Protein AF-A0A4R4S9S2-F1 (afdb_monomer)

Structure (mmCIF, N/CA/C/O backbone):
data_AF-A0A4R4S9S2-F1
#
_entry.id   AF-A0A4R4S9S2-F1
#
loop_
_atom_site.group_PDB
_atom_site.id
_atom_site.type_symbol
_atom_site.label_atom_id
_atom_site.label_alt_id
_atom_site.label_comp_id
_atom_site.label_asym_id
_atom_site.label_entity_id
_atom_site.label_seq_id
_atom_site.pdbx_PDB_ins_code
_atom_site.Cartn_x
_atom_site.Cartn_y
_atom_site.Cartn_z
_atom_site.occupancy
_atom_site.B_iso_or_equiv
_atom_site.auth_seq_id
_atom_site.auth_comp_id
_atom_site.auth_asym_id
_atom_site.auth_atom_id
_atom_site.pdbx_PDB_model_num
ATOM 1 N N . MET A 1 1 ? 2.150 -23.107 18.347 1.00 37.66 1 MET A N 1
ATOM 2 C CA . MET A 1 1 ? 2.829 -23.034 17.035 1.00 37.66 1 MET A CA 1
ATOM 3 C C . MET A 1 1 ? 1.887 -22.387 16.028 1.00 37.66 1 MET A C 1
ATOM 5 O O . MET A 1 1 ? 1.070 -23.082 15.442 1.00 37.66 1 MET A O 1
ATOM 9 N N . VAL A 1 2 ? 1.954 -21.067 15.850 1.00 45.25 2 VAL A N 1
ATOM 10 C CA . VAL A 1 2 ? 1.343 -20.416 14.682 1.00 45.25 2 VAL A CA 1
ATOM 11 C C . VAL A 1 2 ? 2.419 -20.425 13.602 1.00 45.25 2 VAL A C 1
ATOM 13 O O . VAL A 1 2 ? 3.449 -19.776 13.760 1.00 45.25 2 VAL A O 1
ATOM 16 N N . ARG A 1 3 ? 2.239 -21.234 12.553 1.00 39.38 3 ARG A N 1
ATOM 17 C CA . ARG A 1 3 ? 3.082 -21.154 11.354 1.00 39.38 3 ARG A CA 1
ATOM 18 C C . ARG A 1 3 ? 2.840 -19.778 10.733 1.00 39.38 3 ARG A C 1
ATOM 20 O O . ARG A 1 3 ? 1.755 -19.541 10.211 1.00 39.38 3 ARG A O 1
ATOM 27 N N . ALA A 1 4 ? 3.833 -18.894 10.788 1.00 48.50 4 ALA A N 1
ATOM 28 C CA . ALA A 1 4 ? 3.890 -17.752 9.887 1.00 48.50 4 ALA A CA 1
ATOM 29 C C . ALA A 1 4 ? 3.935 -18.321 8.461 1.00 48.50 4 ALA A C 1
ATOM 31 O O . ALA A 1 4 ? 4.903 -18.975 8.071 1.00 48.50 4 ALA A O 1
ATOM 32 N N . MET A 1 5 ? 2.830 -18.193 7.727 1.00 48.97 5 MET A N 1
ATOM 33 C CA . MET A 1 5 ? 2.786 -18.509 6.302 1.00 48.97 5 MET A CA 1
ATOM 34 C C . MET A 1 5 ? 3.803 -17.586 5.629 1.00 48.97 5 MET A C 1
ATOM 36 O O . MET A 1 5 ? 3.723 -16.373 5.797 1.00 48.97 5 MET A O 1
ATOM 40 N N . GLY A 1 6 ? 4.815 -18.190 5.005 1.00 46.94 6 GLY A N 1
ATOM 41 C CA . GLY A 1 6 ? 6.116 -17.573 4.763 1.00 46.94 6 GLY A CA 1
ATOM 42 C C . GLY A 1 6 ? 6.059 -16.192 4.121 1.00 46.94 6 GLY A C 1
ATOM 43 O O . GLY A 1 6 ? 5.407 -15.989 3.096 1.00 46.94 6 GLY A O 1
ATOM 44 N N . GLU A 1 7 ? 6.815 -15.262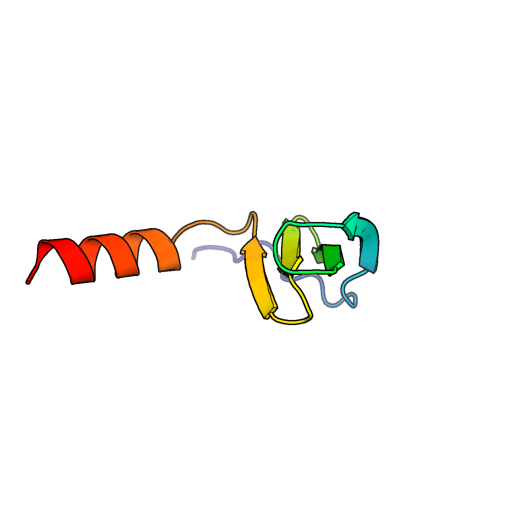 4.700 1.00 55.81 7 GLU A N 1
ATOM 45 C CA . GLU A 1 7 ? 7.296 -14.101 3.966 1.00 55.81 7 GLU A CA 1
ATOM 46 C C . GLU A 1 7 ? 8.032 -14.627 2.732 1.00 55.81 7 GLU A C 1
ATOM 48 O O . GLU A 1 7 ? 9.016 -15.361 2.832 1.00 55.81 7 GLU A O 1
ATOM 53 N N . SER A 1 8 ? 7.502 -14.329 1.548 1.00 58.25 8 SER A N 1
ATOM 54 C CA . SER A 1 8 ? 8.222 -14.624 0.320 1.00 58.25 8 SER A CA 1
ATOM 55 C C . SER A 1 8 ? 9.497 -13.787 0.328 1.00 58.25 8 SER A C 1
ATOM 57 O O . SER A 1 8 ? 9.427 -12.564 0.359 1.00 58.25 8 SER A O 1
ATOM 59 N N . THR A 1 9 ? 10.655 -14.441 0.284 1.00 62.94 9 THR A N 1
ATOM 60 C CA . THR A 1 9 ? 11.977 -13.806 0.151 1.00 62.94 9 THR A CA 1
ATOM 61 C C . THR A 1 9 ? 12.182 -13.125 -1.205 1.00 62.94 9 THR A C 1
ATOM 63 O O . THR A 1 9 ? 13.224 -12.516 -1.438 1.00 62.94 9 THR A O 1
ATOM 66 N N . ALA A 1 10 ? 11.215 -13.236 -2.120 1.00 76.50 10 ALA A N 1
ATOM 67 C CA . ALA A 1 10 ? 11.248 -12.542 -3.394 1.00 76.50 10 ALA A CA 1
ATOM 68 C C . ALA A 1 10 ? 11.017 -11.039 -3.191 1.00 76.50 10 ALA A C 1
ATOM 70 O O . ALA A 1 10 ? 10.118 -10.624 -2.456 1.00 76.50 10 ALA A O 1
ATOM 71 N N . ALA A 1 11 ? 11.817 -10.226 -3.881 1.00 88.69 11 ALA A N 1
ATOM 72 C CA . ALA A 1 11 ? 11.647 -8.781 -3.880 1.00 88.69 11 ALA A CA 1
ATOM 73 C C . ALA A 1 11 ? 10.224 -8.396 -4.347 1.00 88.69 11 ALA A C 1
ATOM 75 O O . ALA A 1 11 ? 9.697 -9.028 -5.269 1.00 88.69 11 ALA A O 1
ATOM 76 N N . PRO A 1 12 ? 9.595 -7.368 -3.744 1.00 93.75 12 PRO A N 1
ATOM 77 C CA . PRO A 1 12 ? 8.290 -6.885 -4.180 1.00 93.75 12 PRO A CA 1
ATOM 78 C C . PRO A 1 12 ? 8.291 -6.474 -5.657 1.00 93.75 12 PRO A C 1
ATOM 80 O O . PRO A 1 12 ? 9.220 -5.816 -6.125 1.00 93.75 12 PRO A O 1
ATOM 83 N N . VAL A 1 13 ? 7.224 -6.817 -6.378 1.00 96.50 13 VAL A N 1
ATOM 84 C CA . VAL A 1 13 ? 7.069 -6.520 -7.810 1.00 96.50 13 VAL A CA 1
ATOM 85 C C . VAL A 1 13 ? 5.992 -5.460 -7.997 1.00 96.50 13 VAL A C 1
ATOM 87 O O . VAL A 1 13 ? 4.897 -5.593 -7.451 1.00 96.50 13 VAL A O 1
ATOM 90 N N . VAL A 1 14 ? 6.282 -4.415 -8.773 1.00 97.19 14 VAL A N 1
ATOM 91 C CA . VAL A 1 14 ? 5.272 -3.419 -9.157 1.00 97.19 14 VAL A CA 1
ATOM 92 C C . VAL A 1 14 ? 4.255 -4.078 -10.085 1.00 97.19 14 VAL A C 1
ATOM 94 O O . VAL A 1 14 ? 4.624 -4.651 -11.106 1.00 97.19 14 VAL A O 1
ATOM 97 N N . VAL A 1 15 ? 2.986 -4.007 -9.698 1.00 97.62 15 VAL A N 1
ATOM 98 C CA . VAL A 1 15 ? 1.846 -4.539 -10.452 1.00 97.62 15 VAL A CA 1
ATOM 99 C C . VAL A 1 15 ? 1.269 -3.458 -11.350 1.00 97.62 15 VAL A C 1
ATOM 101 O O . VAL A 1 15 ? 1.000 -3.726 -12.515 1.00 97.62 15 VAL A O 1
ATOM 104 N N . ASP A 1 16 ? 1.088 -2.253 -10.807 1.00 97.88 16 ASP A N 1
ATOM 105 C CA . ASP A 1 16 ? 0.496 -1.137 -11.536 1.00 97.88 16 ASP A CA 1
ATOM 106 C C . ASP A 1 16 ? 0.921 0.218 -10.949 1.00 97.88 16 ASP A C 1
ATOM 108 O O . ASP A 1 16 ? 1.358 0.304 -9.791 1.00 97.88 16 ASP A O 1
ATOM 112 N N . ARG A 1 17 ? 0.790 1.272 -11.756 1.00 98.25 17 ARG A N 1
ATOM 113 C CA . ARG A 1 17 ? 1.026 2.670 -11.383 1.00 98.25 17 ARG A CA 1
ATOM 114 C C . ARG A 1 17 ? -0.131 3.537 -11.860 1.00 98.25 17 ARG A C 1
ATOM 116 O O . ARG A 1 17 ? -0.594 3.401 -12.986 1.00 98.25 17 ARG A O 1
ATOM 123 N N . GLY A 1 18 ? -0.546 4.485 -11.029 1.00 96.50 18 GLY A N 1
ATOM 124 C CA . GLY A 1 18 ? -1.616 5.419 -11.360 1.00 96.50 18 GLY A CA 1
ATOM 125 C C . GLY A 1 18 ? -1.452 6.767 -10.676 1.00 96.50 18 GLY A C 1
ATOM 126 O O . GLY A 1 18 ? -0.558 6.967 -9.858 1.00 96.50 18 GLY A O 1
ATOM 127 N N . ALA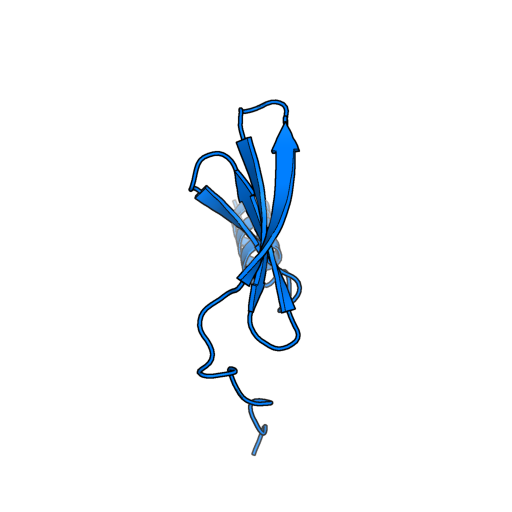 A 1 19 ? -2.338 7.702 -11.007 1.00 96.06 19 ALA A N 1
ATOM 128 C CA . ALA A 1 19 ? -2.445 8.972 -10.302 1.00 96.06 19 ALA A CA 1
ATOM 129 C C . ALA A 1 19 ? -3.467 8.864 -9.159 1.00 96.06 19 ALA A C 1
ATOM 131 O O . ALA A 1 19 ? -4.541 8.286 -9.322 1.00 96.06 19 ALA A O 1
ATOM 132 N N . GLY A 1 20 ? -3.144 9.451 -8.011 1.00 89.50 20 GLY A N 1
ATOM 133 C CA . GLY A 1 20 ? -4.035 9.664 -6.876 1.00 89.50 20 GLY A CA 1
ATOM 134 C C . GLY A 1 20 ? -4.042 11.130 -6.450 1.00 89.50 20 GLY A C 1
ATOM 135 O O . GLY A 1 20 ? -3.243 11.932 -6.926 1.00 89.50 20 GLY A O 1
ATOM 136 N N . ALA A 1 21 ? -4.923 11.487 -5.512 1.00 86.94 21 ALA A N 1
ATOM 137 C CA . ALA A 1 21 ? -5.088 12.873 -5.055 1.00 86.94 21 ALA A CA 1
ATOM 138 C C . ALA A 1 21 ? -3.791 13.512 -4.518 1.00 86.94 21 ALA A C 1
ATOM 140 O O . ALA A 1 21 ? -3.631 14.727 -4.584 1.00 86.94 21 ALA A O 1
ATOM 141 N N . GLY A 1 22 ? -2.870 12.698 -3.995 1.00 84.81 22 GLY A N 1
ATOM 142 C CA . GLY A 1 22 ? -1.574 13.155 -3.502 1.00 84.81 22 GLY A CA 1
ATOM 143 C C . GLY A 1 22 ? -0.446 13.140 -4.536 1.00 84.81 22 GLY A C 1
ATOM 144 O O . GLY A 1 22 ? 0.585 13.740 -4.264 1.00 84.81 22 GLY A O 1
ATOM 145 N N . GLY A 1 23 ? -0.588 12.470 -5.683 1.00 93.50 23 GLY A N 1
ATOM 146 C CA . GLY A 1 23 ? 0.506 12.215 -6.629 1.00 93.50 23 GLY A CA 1
ATOM 147 C C . GLY A 1 23 ? 0.503 10.774 -7.145 1.00 93.50 23 GLY A C 1
ATOM 148 O O . GLY A 1 23 ? -0.558 10.237 -7.447 1.00 93.50 23 GLY A O 1
ATOM 149 N N . GLU A 1 24 ? 1.668 10.143 -7.279 1.00 97.44 24 GLU A N 1
ATOM 150 C CA . GLU A 1 24 ? 1.766 8.769 -7.785 1.00 97.44 24 GLU A CA 1
ATOM 151 C C . GLU A 1 24 ? 1.223 7.759 -6.767 1.00 97.44 24 GLU A C 1
ATOM 153 O O . GLU A 1 24 ? 1.589 7.777 -5.590 1.00 97.44 24 GLU A O 1
ATOM 158 N N . LEU A 1 25 ? 0.403 6.830 -7.253 1.00 97.38 25 LEU A N 1
ATOM 159 C CA . LEU A 1 25 ? 0.032 5.601 -6.571 1.00 97.38 25 LEU A CA 1
ATOM 160 C C . LEU A 1 25 ? 0.737 4.418 -7.228 1.00 97.38 25 LEU A C 1
ATOM 162 O O . LEU A 1 25 ? 0.710 4.262 -8.448 1.00 97.38 25 LEU A O 1
ATOM 166 N N . VAL A 1 26 ? 1.323 3.554 -6.408 1.00 98.12 26 VAL A N 1
ATOM 167 C CA . VAL A 1 26 ? 1.955 2.309 -6.845 1.00 98.12 26 VAL A CA 1
ATOM 168 C C . VAL A 1 26 ? 1.292 1.146 -6.125 1.00 98.12 26 V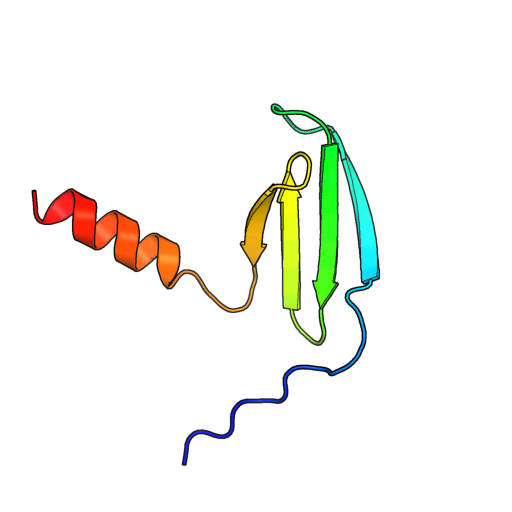AL A C 1
ATOM 170 O O . VAL A 1 26 ? 1.256 1.104 -4.893 1.00 98.12 26 VAL A O 1
ATOM 173 N N . LEU A 1 27 ? 0.809 0.182 -6.904 1.00 96.94 27 LEU A N 1
ATOM 174 C CA . LEU A 1 27 ? 0.399 -1.123 -6.409 1.00 96.94 27 LEU A CA 1
ATOM 175 C C . LEU A 1 27 ? 1.576 -2.081 -6.575 1.00 96.94 27 LEU A C 1
ATOM 177 O O . LEU A 1 27 ? 2.067 -2.278 -7.689 1.00 96.94 27 LEU A O 1
ATOM 181 N N . ARG A 1 28 ? 2.025 -2.711 -5.489 1.00 96.62 28 ARG A N 1
ATOM 182 C CA . ARG A 1 28 ? 3.049 -3.766 -5.550 1.00 96.62 28 ARG A CA 1
ATOM 183 C C . ARG A 1 28 ? 2.555 -5.060 -4.918 1.00 96.62 28 ARG A C 1
ATOM 185 O O . ARG A 1 28 ? 1.733 -5.043 -4.005 1.00 96.62 28 ARG A O 1
ATOM 192 N N . ARG A 1 29 ? 3.069 -6.185 -5.411 1.00 94.19 29 ARG A N 1
ATOM 193 C CA . ARG A 1 29 ? 2.842 -7.522 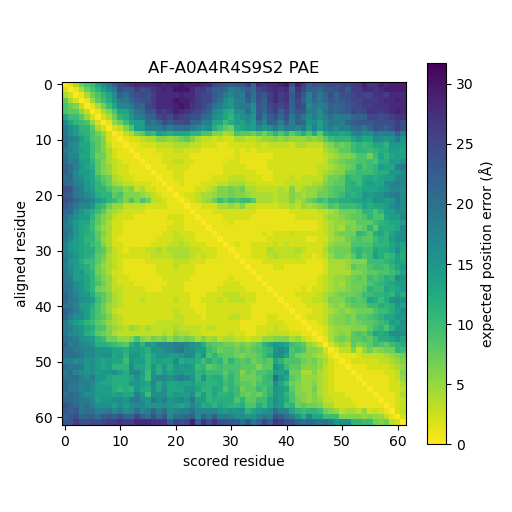-4.865 1.00 94.19 29 ARG A CA 1
ATOM 194 C C . ARG A 1 29 ? 4.094 -7.992 -4.138 1.00 94.19 29 ARG A C 1
ATOM 196 O O . ARG A 1 29 ? 5.166 -8.068 -4.734 1.00 94.19 29 ARG A O 1
ATOM 203 N N . ALA A 1 30 ? 3.935 -8.353 -2.872 1.00 92.56 30 ALA A N 1
ATOM 204 C CA . ALA A 1 30 ? 4.969 -8.926 -2.024 1.00 92.56 30 ALA A CA 1
ATOM 205 C C . ALA A 1 30 ? 4.479 -10.277 -1.486 1.00 92.56 30 ALA A C 1
ATOM 207 O O . ALA A 1 30 ? 3.660 -10.358 -0.565 1.00 92.56 30 ALA A O 1
ATOM 208 N N . GLY A 1 31 ? 4.947 -11.359 -2.112 1.00 91.12 31 GLY A N 1
ATOM 209 C CA . GLY A 1 31 ? 4.440 -12.707 -1.860 1.00 91.12 31 GLY A CA 1
ATOM 210 C C . GLY A 1 31 ? 2.953 -12.839 -2.206 1.00 91.12 31 GLY A C 1
ATOM 211 O O . GLY A 1 31 ? 2.546 -12.620 -3.348 1.00 91.12 31 GLY A O 1
ATOM 212 N N . ALA A 1 32 ? 2.139 -13.218 -1.220 1.00 89.69 32 ALA A N 1
ATOM 213 C CA . ALA A 1 32 ? 0.688 -13.359 -1.366 1.00 89.69 32 ALA A CA 1
ATOM 214 C C . ALA A 1 32 ? -0.087 -12.042 -1.177 1.00 89.69 32 ALA A C 1
ATOM 216 O O . ALA A 1 32 ? -1.298 -12.021 -1.383 1.00 89.69 32 ALA A O 1
ATOM 217 N N . HIS A 1 33 ? 0.594 -10.961 -0.796 1.00 92.12 33 HIS A N 1
ATOM 218 C CA . HIS A 1 33 ? -0.044 -9.720 -0.379 1.00 92.12 33 HIS A CA 1
ATOM 219 C C . HIS A 1 33 ? 0.173 -8.594 -1.382 1.00 92.12 33 HIS A C 1
ATOM 221 O O . HIS A 1 33 ? 1.206 -8.515 -2.048 1.00 92.12 33 HIS A O 1
ATOM 227 N N . TYR A 1 34 ? -0.808 -7.703 -1.444 1.00 93.44 34 TYR A N 1
ATOM 228 C CA . TYR A 1 34 ? -0.721 -6.426 -2.136 1.00 93.44 34 TYR A CA 1
ATOM 229 C C . TYR A 1 34 ? -0.481 -5.291 -1.152 1.00 93.44 34 TYR A C 1
ATOM 231 O O . TYR A 1 34 ? -0.982 -5.335 -0.027 1.00 93.44 34 TYR A O 1
ATOM 239 N N . GLU A 1 35 ? 0.266 -4.292 -1.608 1.00 94.00 35 GLU A N 1
ATOM 240 C CA . GLU A 1 35 ? 0.642 -3.092 -0.867 1.00 94.00 35 GLU A CA 1
ATOM 241 C C . GLU A 1 35 ? 0.359 -1.864 -1.735 1.00 94.00 35 GLU A C 1
ATOM 243 O O . GLU A 1 35 ? 0.667 -1.865 -2.932 1.00 94.00 35 GLU A O 1
ATOM 248 N N . ILE A 1 36 ? -0.209 -0.823 -1.126 1.00 93.25 36 ILE A N 1
ATOM 249 C CA . ILE A 1 36 ? -0.478 0.464 -1.771 1.00 93.25 36 ILE A CA 1
ATOM 250 C C . ILE A 1 36 ? 0.508 1.497 -1.239 1.00 93.25 36 ILE A C 1
ATOM 252 O O . ILE A 1 36 ? 0.655 1.671 -0.027 1.00 93.25 36 ILE A O 1
ATOM 256 N N . ILE A 1 37 ? 1.168 2.198 -2.156 1.00 94.69 37 ILE A N 1
ATOM 257 C CA . ILE A 1 37 ? 2.150 3.240 -1.863 1.00 94.69 37 ILE A CA 1
ATOM 258 C C . ILE A 1 37 ? 1.714 4.530 -2.549 1.00 94.69 37 ILE A C 1
ATOM 260 O O . ILE A 1 37 ? 1.409 4.512 -3.737 1.00 94.69 37 ILE A O 1
ATOM 264 N N . SER A 1 38 ? 1.733 5.645 -1.822 1.00 95.69 38 SER A N 1
ATOM 265 C CA . SER A 1 38 ? 1.459 6.983 -2.350 1.00 95.69 38 SER A CA 1
ATOM 266 C C . SER A 1 38 ? 2.701 7.853 -2.226 1.00 95.69 38 SER A C 1
ATOM 268 O O . SER A 1 38 ? 3.159 8.105 -1.115 1.00 95.69 38 SER A O 1
ATOM 270 N N . ASN A 1 39 ? 3.258 8.317 -3.346 1.00 94.94 39 ASN A N 1
ATOM 271 C CA . ASN A 1 39 ? 4.496 9.113 -3.397 1.00 94.94 39 ASN A CA 1
ATOM 272 C C . ASN A 1 39 ? 5.657 8.519 -2.581 1.00 94.94 39 ASN A C 1
ATOM 274 O O . ASN A 1 39 ? 6.351 9.224 -1.851 1.00 94.94 39 ASN A O 1
ATOM 278 N N . GLY A 1 40 ? 5.839 7.200 -2.645 1.00 93.25 40 GLY A N 1
ATOM 279 C CA . GLY A 1 40 ? 6.870 6.502 -1.870 1.00 93.25 40 GLY A CA 1
ATOM 280 C C . GLY A 1 40 ? 6.515 6.236 -0.401 1.00 93.25 40 GLY A C 1
ATOM 281 O O . GLY A 1 40 ? 7.272 5.545 0.276 1.00 93.25 40 GLY A O 1
ATOM 282 N N . VAL A 1 41 ? 5.362 6.699 0.090 1.00 92.38 41 VAL A N 1
ATOM 283 C CA . VAL A 1 41 ? 4.867 6.415 1.444 1.00 92.38 41 VAL A CA 1
ATOM 284 C C . VAL A 1 41 ? 3.945 5.201 1.418 1.00 92.38 41 VAL A C 1
ATOM 286 O O . VAL A 1 41 ? 2.952 5.179 0.693 1.00 92.38 41 VAL A O 1
ATOM 289 N N . PHE A 1 42 ? 4.262 4.181 2.213 1.00 89.69 42 PHE A N 1
ATOM 290 C CA . PHE A 1 42 ? 3.385 3.027 2.398 1.00 89.69 42 PHE A CA 1
ATOM 291 C C . PHE A 1 42 ? 2.080 3.456 3.075 1.00 89.69 42 PHE A C 1
ATOM 293 O O . PHE A 1 42 ? 2.115 4.079 4.136 1.00 89.69 42 PHE A O 1
ATOM 300 N N . LEU A 1 43 ? 0.943 3.116 2.467 1.00 87.50 43 LEU A N 1
ATOM 301 C CA . LEU A 1 43 ? -0.375 3.423 3.015 1.00 87.50 43 LEU A CA 1
ATOM 302 C C . LEU A 1 43 ? -0.960 2.228 3.759 1.00 87.50 43 LEU A C 1
ATOM 304 O O . LEU A 1 43 ? -1.255 2.326 4.945 1.00 87.50 43 LEU A O 1
ATOM 308 N N . MET A 1 44 ? -1.132 1.111 3.052 1.00 89.00 44 MET A N 1
ATOM 309 C CA . MET A 1 44 ? -1.730 -0.102 3.602 1.00 89.00 44 MET A CA 1
ATOM 310 C C . MET A 1 44 ? -1.318 -1.343 2.815 1.00 89.00 44 MET A C 1
ATOM 312 O O . MET A 1 44 ? -0.828 -1.257 1.683 1.00 89.00 44 MET A O 1
ATOM 316 N N . ASP A 1 45 ? -1.5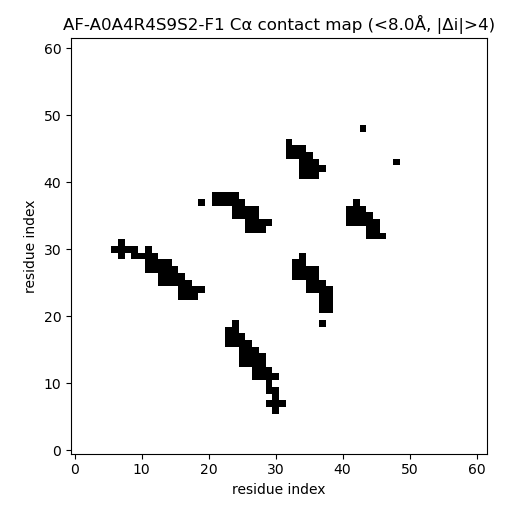94 -2.508 3.392 1.00 91.00 45 ASP A N 1
ATOM 317 C CA . ASP A 1 45 ? -1.493 -3.793 2.719 1.00 91.00 45 ASP A CA 1
ATOM 318 C C . ASP A 1 45 ? -2.672 -4.722 3.034 1.00 91.00 45 ASP A C 1
ATOM 320 O O . ASP A 1 45 ? -3.584 -4.422 3.801 1.00 91.00 45 ASP A O 1
ATOM 324 N N . THR A 1 46 ? -2.628 -5.895 2.416 1.00 88.00 46 THR A N 1
ATOM 325 C CA . THR A 1 46 ? -3.588 -6.988 2.638 1.00 88.00 46 THR A CA 1
ATOM 326 C C . THR A 1 46 ? -3.182 -7.951 3.764 1.00 88.00 46 THR A C 1
ATOM 328 O O . THR A 1 46 ? -3.862 -8.956 3.965 1.00 88.00 46 THR A O 1
ATOM 331 N N . ARG A 1 47 ? -2.081 -7.700 4.492 1.00 84.44 47 ARG A N 1
ATOM 332 C CA . ARG A 1 47 ? -1.637 -8.520 5.642 1.00 84.44 47 ARG A CA 1
ATOM 333 C C . ARG A 1 47 ? -2.506 -8.250 6.870 1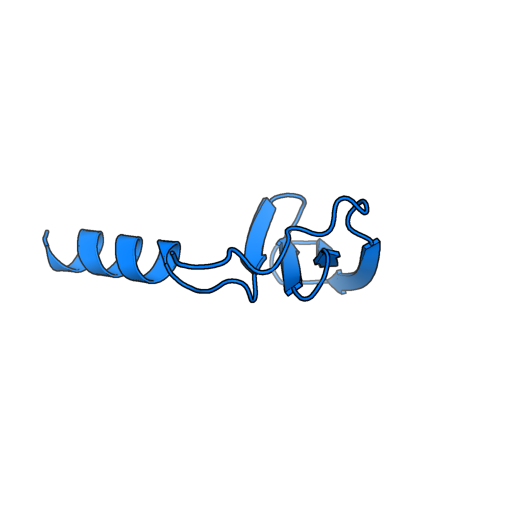.00 84.44 47 ARG A C 1
ATOM 335 O O . ARG A 1 47 ? -2.698 -9.140 7.697 1.00 84.44 47 ARG A O 1
ATOM 342 N N . GLY A 1 48 ? -3.106 -7.062 6.939 1.00 75.56 48 GLY A N 1
ATOM 343 C CA . GLY A 1 48 ? -4.264 -6.770 7.779 1.00 75.56 48 GLY A CA 1
ATOM 344 C C . GLY A 1 48 ? -4.162 -5.448 8.536 1.00 75.56 48 GLY A C 1
ATOM 345 O O . GLY A 1 48 ? -3.081 -4.968 8.841 1.00 75.56 48 GLY A O 1
ATOM 346 N N . GLY A 1 49 ? -5.315 -4.885 8.916 1.00 72.94 49 GLY A N 1
ATOM 347 C CA . GLY A 1 49 ? -5.405 -3.534 9.493 1.00 72.94 49 GLY A CA 1
ATOM 348 C C . GLY A 1 49 ? -5.053 -3.401 10.984 1.00 72.94 49 GLY A C 1
ATOM 349 O O . GLY A 1 49 ? -5.829 -2.841 11.764 1.00 72.94 49 GLY A O 1
ATOM 350 N N . ALA A 1 50 ? -3.971 -4.036 11.445 1.00 75.94 50 ALA A N 1
ATOM 351 C CA . ALA A 1 50 ? -3.579 -3.986 12.857 1.00 75.94 50 ALA A CA 1
ATOM 352 C C . ALA A 1 50 ? -3.181 -2.567 13.291 1.00 75.94 50 ALA A C 1
ATOM 354 O O . ALA A 1 50 ? -3.584 -2.139 14.376 1.00 75.94 50 ALA A O 1
ATOM 355 N N . SER A 1 51 ? -2.461 -1.845 12.428 1.00 72.94 51 SER A N 1
ATOM 356 C CA . SER A 1 51 ? -2.060 -0.451 12.630 1.00 72.94 51 SER A CA 1
ATOM 357 C C . SER A 1 51 ? -3.274 0.473 12.717 1.00 72.94 51 SER A C 1
ATOM 359 O O . SER A 1 51 ? -3.377 1.266 13.644 1.00 72.94 51 SER A O 1
ATOM 361 N N . GLU A 1 52 ? -4.255 0.306 11.835 1.00 78.94 52 GLU A N 1
ATOM 362 C CA . GLU A 1 52 ? -5.499 1.076 11.802 1.00 78.94 52 GLU A CA 1
ATOM 363 C C . GLU A 1 52 ? -6.327 0.822 13.059 1.00 78.94 52 GLU A C 1
ATOM 365 O O . GLU A 1 52 ? -6.788 1.761 13.702 1.00 78.94 52 GLU A O 1
ATOM 370 N N . ARG A 1 53 ? -6.463 -0.440 13.486 1.00 79.94 53 ARG A N 1
ATOM 371 C CA . ARG A 1 53 ? -7.133 -0.762 14.755 1.00 79.94 53 ARG A CA 1
ATOM 372 C C . ARG A 1 53 ? -6.385 -0.203 15.961 1.00 79.94 53 ARG A C 1
ATOM 374 O O . ARG A 1 53 ? -7.023 0.132 16.952 1.00 79.94 53 ARG A O 1
ATOM 381 N N . LEU A 1 54 ? -5.054 -0.145 15.924 1.00 80.69 54 LEU A N 1
ATOM 382 C CA . LEU A 1 54 ? -4.263 0.482 16.982 1.00 80.69 54 LEU A CA 1
ATOM 383 C C . LEU A 1 54 ? -4.475 2.000 17.006 1.00 80.69 54 LEU A C 1
ATOM 385 O O . LEU A 1 54 ? -4.714 2.534 18.081 1.00 80.69 54 LEU A O 1
ATOM 389 N N . LEU A 1 55 ? -4.463 2.666 15.849 1.00 79.62 55 LEU A N 1
ATOM 390 C CA . LEU A 1 55 ? -4.717 4.104 15.721 1.00 79.62 55 LEU A CA 1
ATOM 391 C C . LEU A 1 55 ? -6.131 4.475 16.179 1.00 79.62 55 LEU A C 1
ATOM 393 O O . LEU A 1 55 ? -6.288 5.387 16.984 1.00 79.62 55 LEU A O 1
ATOM 397 N N . VAL A 1 56 ? -7.151 3.729 15.742 1.00 81.31 56 VAL A N 1
ATOM 398 C CA . VAL A 1 56 ? -8.535 3.912 16.208 1.00 81.31 56 VAL A CA 1
ATOM 399 C C . VAL A 1 56 ? -8.620 3.701 17.717 1.00 81.31 56 VAL A C 1
ATOM 401 O O . VAL A 1 56 ? -9.204 4.530 18.405 1.00 81.31 56 VAL A O 1
ATOM 404 N N . ARG A 1 57 ? -8.001 2.637 18.252 1.00 87.00 57 ARG A N 1
ATOM 405 C CA . ARG A 1 57 ? -7.954 2.405 19.704 1.00 87.00 57 ARG A CA 1
ATOM 406 C C . ARG A 1 57 ? -7.265 3.545 20.446 1.00 87.00 57 ARG A C 1
ATOM 408 O O . ARG A 1 57 ? -7.785 3.973 21.459 1.00 87.00 57 ARG A O 1
ATOM 415 N N . ALA A 1 58 ? -6.142 4.058 19.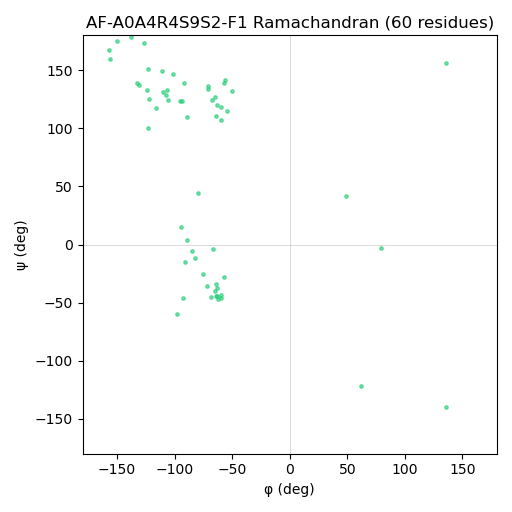960 1.00 85.44 58 ALA A N 1
ATOM 416 C CA . ALA A 1 58 ? -5.470 5.189 20.591 1.00 85.44 58 ALA A CA 1
ATOM 417 C C . ALA A 1 58 ? -6.344 6.456 20.582 1.00 85.44 58 ALA A C 1
ATOM 419 O O . ALA A 1 58 ? -6.365 7.184 21.566 1.00 85.44 58 ALA A O 1
ATOM 420 N N . ALA A 1 59 ? -7.100 6.690 19.505 1.00 80.88 59 ALA A N 1
ATOM 421 C CA . ALA A 1 59 ? -7.966 7.858 19.368 1.00 80.88 59 ALA A CA 1
ATOM 422 C C . ALA A 1 59 ? -9.217 7.815 20.264 1.00 80.88 59 ALA A C 1
ATOM 424 O O . ALA A 1 59 ? -9.631 8.859 20.751 1.00 80.88 59 ALA A O 1
ATOM 425 N N . VAL A 1 60 ? -9.820 6.638 20.490 1.00 86.00 60 VAL A N 1
ATOM 426 C CA . VAL A 1 60 ? -11.015 6.500 21.357 1.00 86.00 60 VAL A CA 1
ATOM 427 C C . VAL A 1 60 ? -10.691 6.414 22.851 1.00 86.00 60 VAL A C 1
ATOM 429 O O . VAL A 1 60 ? -11.598 6.496 23.671 1.00 86.00 60 VAL A O 1
ATOM 432 N N . GLN A 1 61 ? -9.418 6.230 23.211 1.00 75.94 61 GLN A N 1
ATOM 433 C CA . GLN A 1 61 ? -8.949 6.180 24.602 1.00 75.94 61 GLN A CA 1
ATOM 434 C C . GLN A 1 61 ? -8.450 7.547 25.109 1.00 75.94 61 GLN A C 1
ATOM 436 O O . GLN A 1 61 ? -7.754 7.584 26.124 1.00 75.94 61 GLN A O 1
ATOM 441 N N . ASN A 1 62 ? -8.765 8.636 24.397 1.00 52.03 62 ASN A N 1
ATOM 442 C CA . ASN A 1 62 ? -8.325 10.001 24.689 1.00 52.03 62 ASN A CA 1
ATOM 443 C C . ASN A 1 62 ? -9.504 10.877 25.127 1.00 52.03 62 ASN A C 1
ATOM 445 O O . ASN A 1 62 ? -10.488 10.946 24.356 1.00 52.03 62 ASN A 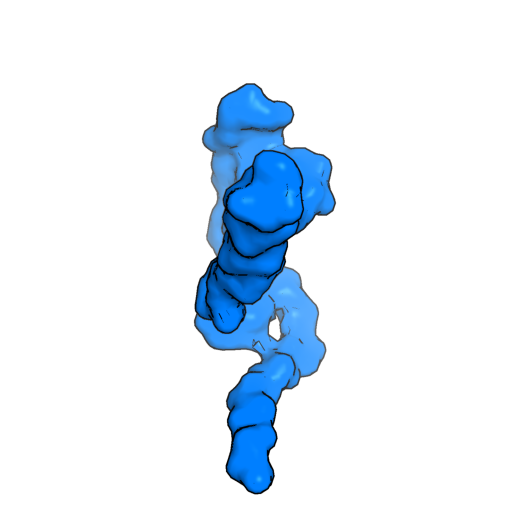O 1
#

Foldseek 3Di:
DPPPPDFPPDDKAWPDWDADPQGIWTWIDGPPKIWIADPNHTDDMPVDDPVVVVVVVVVVVD

Sequence (62 aa):
MVRAMGESTAAPVVVDRGAGAGGELVLRRAGAHYEIISNGVFLMDTRGGASERLLVRAAVQN

Solvent-accessible surface area (backbone atoms only — not comparable to full-atom values): 3888 Å² total; per-residue (Å²): 137,82,79,75,77,72,82,50,89,58,78,69,41,80,74,48,75,49,82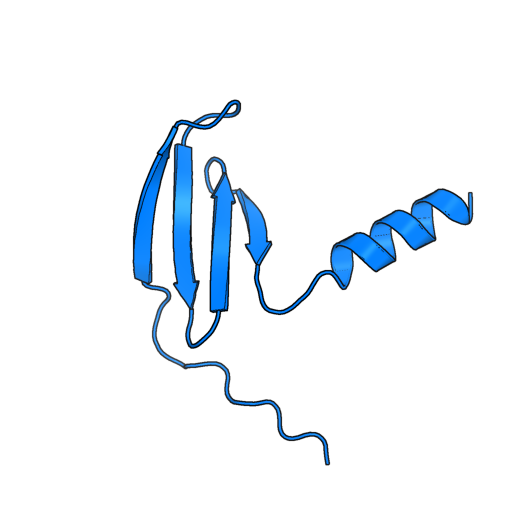,48,101,90,40,49,31,37,36,30,38,46,61,96,33,48,36,41,27,48,73,87,40,80,74,52,57,67,87,58,68,60,66,58,54,48,51,52,52,58,59,74,74,106

Secondary structure (DSSP, 8-state):
---------SPPEEEEEEEETTEEEEEEEETTEEEEEETTEEEEESS--HHHHHHHHHHHT-

Radius of gyration: 14.49 Å; Cα contacts (8 Å, |Δi|>4): 80; chains: 1; bounding box: 23×36×36 Å

Mean predicted aligned error: 9.12 Å

Nearest PDB structures (foldseek):
  4yhc-assembly2_B  TM=5.844E-01  e=7.244E+00  Schizosaccharomyces pombe 972h-

pLDDT: mean 82.74, std 16.33, range [37.66, 98.25]